Protein AF-A0A241ZGL8-F1 (afdb_monomer)

Radius of gyration: 17.24 Å; Cα contacts (8 Å, |Δi|>4): 144; chains: 1; bounding box: 34×26×62 Å

Foldseek 3Di:
DDDDPPPDPPPPVPPQKAFPDWDADPVGWIFTQIPVGTDTGRLLQWDWPPLVHQKIKIKGWDQDPVRDIDIDIGIYGCHPVCNVVVVVVRVVSVVSNVVVVVVVD

Secondary structure (DSSP, 8-state):
---------------PPPEEEEEE-TT--EEEEETTEEEEE-GGGEEEE-TTSSEEEEEEEEE-TTSPEEEEEEEEE-SHHHHHHHHHHHHHHHHHHHHHHHH--

Nearest PDB structures (foldseek):
  4dx9-assembly2_C  TM=3.910E-01  e=3.613E-01  Homo sapiens
  4dx9-assembly5_I  TM=4.025E-01  e=3.036E-01  Homo sapiens
  4dx9-assembly9_Q  TM=3.567E-01  e=8.143E-01  Homo sapiens
  4dx9-assembly28_5  TM=4.161E-01  e=2.920E+00  Homo sapiens
  5whm-assembly2_D  TM=4.261E-01  e=6.581E+00  Brucella abortus

Organism: Acinetobacter baumannii (NCBI:txid470)

pLDDT: mean 87.57, std 17.94, range [37.59, 98.19]

Solvent-accessible surface area (backbone atoms only — not comparable to full-atom values): 6292 Å² total; per-residue (Å²): 142,80,86,79,85,80,77,77,78,72,82,66,80,72,72,60,34,38,76,74,47,75,50,66,49,98,85,57,32,38,38,44,32,36,76,84,49,72,48,78,43,56,45,81,42,42,50,79,42,50,83,90,39,61,47,25,40,40,41,34,51,47,68,47,99,84,73,44,81,47,74,51,76,45,64,28,48,24,39,85,90,39,30,71,63,50,52,54,53,50,54,55,48,51,53,52,27,52,54,56,52,65,74,77,107

Structure (mmCIF, N/CA/C/O backbone):
data_AF-A0A241ZGL8-F1
#
_entry.id   AF-A0A241ZGL8-F1
#
loop_
_atom_site.group_PDB
_atom_site.id
_atom_site.type_symbol
_atom_site.label_atom_id
_atom_site.label_alt_id
_atom_site.label_comp_id
_atom_site.label_asym_id
_atom_site.label_entity_id
_atom_site.label_seq_id
_atom_site.pdbx_PDB_ins_code
_atom_site.Cartn_x
_atom_site.Cartn_y
_atom_site.Cartn_z
_atom_site.occupancy
_atom_site.B_iso_or_equiv
_atom_site.auth_seq_id
_atom_site.auth_comp_id
_atom_site.auth_asym_id
_atom_site.auth_atom_id
_atom_site.pdbx_PDB_model_num
ATOM 1 N N . MET A 1 1 ? 22.003 -5.046 44.473 1.00 37.59 1 MET A N 1
ATOM 2 C CA . MET A 1 1 ? 22.312 -4.286 43.241 1.00 37.59 1 MET A CA 1
ATOM 3 C C . MET A 1 1 ? 22.008 -5.155 42.029 1.00 37.59 1 MET A C 1
ATOM 5 O O . MET A 1 1 ? 22.723 -6.119 41.798 1.00 37.59 1 MET A O 1
ATOM 9 N N . LYS A 1 2 ? 20.943 -4.863 41.277 1.00 41.09 2 LYS A N 1
ATOM 10 C CA . LYS A 1 2 ? 20.756 -5.411 39.927 1.00 41.09 2 LYS A CA 1
ATOM 11 C C . LYS A 1 2 ? 20.610 -4.224 38.985 1.00 41.09 2 LYS A C 1
ATOM 13 O O . LYS A 1 2 ? 19.675 -3.442 39.107 1.00 41.09 2 LYS A O 1
ATOM 18 N N . LEU A 1 3 ? 21.634 -4.056 38.152 1.00 42.94 3 LEU A N 1
ATOM 19 C CA . LEU A 1 3 ? 21.777 -2.991 37.171 1.00 42.94 3 LEU A CA 1
ATOM 20 C C . LEU A 1 3 ? 20.600 -3.033 36.193 1.00 42.94 3 LEU A C 1
ATOM 22 O O . LEU A 1 3 ? 20.462 -3.971 35.407 1.00 42.94 3 LEU A O 1
ATOM 26 N N . PHE A 1 4 ? 19.792 -1.982 36.222 1.00 49.59 4 PHE A N 1
ATOM 27 C CA . PHE A 1 4 ? 18.874 -1.638 35.154 1.00 49.59 4 PHE A CA 1
ATOM 28 C C . PHE A 1 4 ? 19.683 -1.315 33.892 1.00 49.59 4 PHE A C 1
ATOM 30 O O . PHE A 1 4 ? 20.230 -0.225 33.753 1.00 49.59 4 PHE A O 1
ATOM 37 N N . LYS A 1 5 ? 19.763 -2.260 32.951 1.00 45.47 5 LYS A N 1
ATOM 38 C CA . LYS A 1 5 ? 20.196 -1.978 31.575 1.00 45.47 5 LYS A CA 1
ATOM 39 C C . LYS A 1 5 ? 19.039 -1.333 30.801 1.00 45.47 5 LYS A C 1
ATOM 41 O O . LYS A 1 5 ? 18.519 -1.911 29.858 1.00 45.47 5 LYS A O 1
ATOM 46 N N . PHE A 1 6 ? 18.638 -0.128 31.203 1.00 48.50 6 PHE A N 1
ATOM 47 C CA . PHE A 1 6 ? 17.896 0.793 30.339 1.00 48.50 6 PHE A CA 1
ATOM 48 C C . PHE A 1 6 ? 18.918 1.663 29.605 1.00 48.50 6 PHE A C 1
ATOM 50 O O . PHE A 1 6 ? 19.118 2.830 29.920 1.00 48.50 6 PHE A O 1
ATOM 57 N N . LEU A 1 7 ? 19.632 1.055 28.659 1.00 48.31 7 LEU A N 1
ATOM 58 C CA . LEU A 1 7 ? 20.508 1.786 27.753 1.00 48.31 7 LEU A CA 1
ATOM 59 C C . LEU A 1 7 ? 19.682 2.215 26.539 1.00 48.31 7 LEU A C 1
ATOM 61 O O . LEU A 1 7 ? 19.335 1.403 25.689 1.00 48.31 7 LEU A O 1
ATOM 65 N N . ASN A 1 8 ? 19.365 3.509 26.508 1.00 44.91 8 ASN A N 1
ATOM 66 C CA . ASN A 1 8 ? 19.116 4.303 25.308 1.00 44.91 8 ASN A CA 1
ATOM 67 C C . ASN A 1 8 ? 18.089 3.760 24.302 1.00 44.91 8 ASN A C 1
ATOM 69 O O . ASN A 1 8 ? 18.360 3.706 23.104 1.00 44.91 8 ASN A O 1
ATOM 73 N N . ARG A 1 9 ? 16.843 3.527 24.737 1.00 43.25 9 ARG A N 1
ATOM 74 C CA . ARG A 1 9 ? 15.733 3.886 23.844 1.00 43.25 9 ARG A CA 1
ATOM 75 C C . ARG A 1 9 ? 15.732 5.406 23.763 1.00 43.25 9 ARG A C 1
ATOM 77 O O . ARG A 1 9 ? 15.148 6.072 24.613 1.00 43.25 9 ARG A O 1
ATOM 84 N N . GLN A 1 10 ? 16.428 5.962 22.775 1.00 44.66 10 GLN A N 1
ATOM 85 C CA . GLN A 1 10 ? 16.037 7.269 22.272 1.00 44.66 10 GLN A CA 1
ATOM 86 C C . GLN A 1 10 ? 14.554 7.129 21.917 1.00 44.66 10 GLN A C 1
ATOM 88 O O . GLN A 1 10 ? 14.204 6.440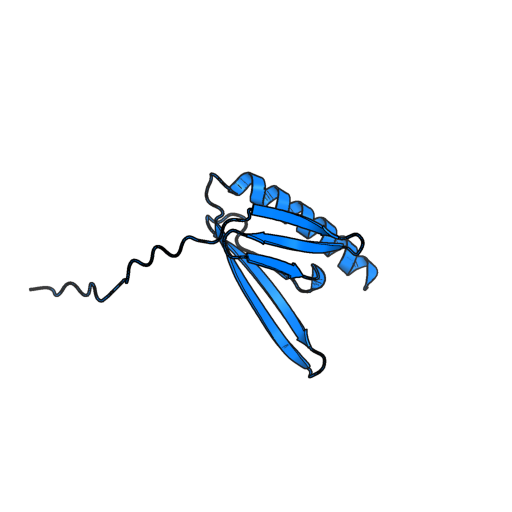 20.962 1.00 44.66 10 GLN A O 1
ATOM 93 N N . ASN A 1 11 ? 13.685 7.694 22.756 1.00 40.47 11 ASN A N 1
ATOM 94 C CA . ASN A 1 11 ? 12.277 7.928 22.462 1.00 40.47 11 ASN A CA 1
ATOM 95 C C . ASN A 1 11 ? 12.210 8.961 21.332 1.00 40.47 11 ASN A C 1
ATOM 97 O O . ASN A 1 11 ? 11.770 10.090 21.520 1.00 40.47 11 ASN A O 1
ATOM 101 N N . ILE A 1 12 ? 12.680 8.592 20.146 1.00 40.34 12 ILE A N 1
ATOM 102 C CA . ILE A 1 12 ? 12.091 9.131 18.939 1.00 40.34 12 ILE A CA 1
ATOM 103 C C . ILE A 1 12 ? 10.788 8.352 18.872 1.00 40.34 12 ILE A C 1
ATOM 105 O O . ILE A 1 12 ? 10.796 7.152 18.602 1.00 40.34 12 ILE A O 1
ATOM 109 N N . ALA A 1 13 ? 9.677 8.989 19.231 1.00 47.50 13 ALA A N 1
ATOM 110 C CA . ALA A 1 13 ? 8.378 8.497 18.815 1.00 47.50 13 ALA A CA 1
ATOM 111 C C . ALA A 1 13 ? 8.414 8.518 17.282 1.00 47.50 13 ALA A C 1
ATOM 113 O O . ALA A 1 13 ? 8.122 9.541 16.666 1.00 47.50 13 ALA A O 1
ATOM 114 N N . ILE A 1 14 ? 8.906 7.435 16.671 1.00 53.31 14 ILE A N 1
ATOM 115 C CA . ILE A 1 14 ? 8.822 7.233 15.234 1.00 53.31 14 ILE A CA 1
ATOM 116 C C . ILE A 1 14 ? 7.331 7.059 15.016 1.00 53.31 14 ILE A C 1
ATOM 118 O O . ILE A 1 14 ? 6.768 6.002 15.295 1.00 53.31 14 ILE A O 1
ATOM 122 N N . THR A 1 15 ? 6.672 8.154 14.657 1.00 72.12 15 THR A N 1
ATOM 123 C CA . THR A 1 15 ? 5.278 8.134 14.255 1.00 72.12 15 THR A CA 1
ATOM 124 C C . THR A 1 15 ? 5.201 7.162 13.092 1.00 72.12 15 THR A C 1
ATOM 126 O O . THR A 1 15 ? 5.815 7.386 12.049 1.00 72.12 15 THR A O 1
ATOM 129 N N . VAL A 1 16 ? 4.539 6.023 13.313 1.00 89.25 16 VAL A N 1
ATOM 130 C CA . VAL A 1 16 ? 4.351 5.031 12.258 1.00 89.25 16 VAL A CA 1
ATOM 131 C C . VAL A 1 16 ? 3.590 5.740 11.134 1.00 89.25 16 VAL A C 1
ATOM 133 O O . VAL A 1 16 ? 2.557 6.359 11.409 1.00 89.25 16 VAL A O 1
ATOM 136 N N . PRO A 1 17 ? 4.121 5.746 9.902 1.00 94.81 17 PRO A N 1
ATOM 137 C CA . PRO A 1 17 ? 3.491 6.426 8.784 1.00 94.81 17 PRO A CA 1
ATOM 138 C C . PRO A 1 17 ? 2.013 6.055 8.631 1.00 94.81 17 PRO A C 1
ATOM 140 O O . PRO A 1 17 ? 1.648 4.887 8.686 1.00 94.81 17 PRO A O 1
ATOM 143 N N . VAL A 1 18 ? 1.153 7.047 8.418 1.00 96.25 18 VAL A N 1
ATOM 144 C CA . VAL A 1 18 ? -0.288 6.833 8.214 1.00 96.25 18 VAL A CA 1
ATOM 145 C C . VAL A 1 18 ? -0.599 6.955 6.730 1.00 96.25 18 VAL A C 1
ATOM 147 O O . VAL A 1 18 ? -0.083 7.862 6.071 1.00 96.25 18 VAL A O 1
ATOM 150 N N . ILE A 1 19 ? -1.460 6.084 6.196 1.00 97.06 19 ILE A N 1
ATOM 151 C CA . ILE A 1 19 ? -1.966 6.234 4.828 1.00 97.06 19 ILE A CA 1
ATOM 152 C C . ILE A 1 19 ? -2.957 7.401 4.792 1.00 97.06 19 ILE A C 1
ATOM 154 O O . ILE A 1 19 ? -4.057 7.335 5.350 1.00 97.06 19 ILE A O 1
ATOM 158 N N . ASN A 1 20 ? -2.596 8.471 4.089 1.00 97.00 20 ASN A N 1
ATOM 159 C CA . ASN A 1 20 ? -3.478 9.609 3.848 1.00 97.00 20 ASN A CA 1
ATOM 160 C C . ASN A 1 20 ? -4.486 9.277 2.747 1.00 97.00 20 ASN A C 1
ATOM 162 O O . ASN A 1 20 ? -5.684 9.500 2.924 1.00 97.00 20 ASN A O 1
ATOM 166 N N . SER A 1 21 ? -4.030 8.674 1.651 1.00 96.50 21 SER A N 1
ATOM 167 C CA . SER A 1 21 ? -4.882 8.205 0.557 1.00 96.50 21 SER A CA 1
ATOM 168 C C . SER A 1 21 ? -4.163 7.172 -0.310 1.00 96.50 21 SER A C 1
ATOM 170 O O . SER A 1 21 ? -2.934 7.108 -0.344 1.00 96.50 21 SER A O 1
ATOM 172 N N . ALA A 1 22 ? -4.948 6.374 -1.030 1.00 97.50 22 ALA A N 1
ATOM 173 C CA . ALA A 1 22 ? -4.471 5.506 -2.094 1.00 97.50 22 ALA A CA 1
ATOM 174 C C . ALA A 1 22 ? -5.398 5.664 -3.302 1.00 97.50 22 ALA A C 1
ATOM 176 O O . ALA A 1 22 ? -6.615 5.498 -3.189 1.00 97.50 22 ALA A O 1
ATOM 177 N N . CYS A 1 23 ? -4.835 6.007 -4.454 1.00 97.25 23 CYS A N 1
ATOM 178 C CA . CYS A 1 23 ? -5.568 6.079 -5.712 1.00 97.25 23 CYS A CA 1
ATOM 179 C C . CYS A 1 23 ? -4.759 5.441 -6.841 1.00 97.25 23 CYS A C 1
ATOM 181 O O . CYS A 1 23 ? -3.606 5.057 -6.652 1.00 97.25 23 CYS A O 1
ATOM 183 N N . TYR A 1 24 ? -5.392 5.284 -8.000 1.00 97.31 24 TYR A N 1
ATOM 184 C CA . TYR A 1 24 ? -4.794 4.614 -9.148 1.00 97.31 24 TYR A CA 1
ATOM 185 C C . TYR A 1 24 ? -4.834 5.528 -10.364 1.00 97.31 24 TYR A C 1
ATOM 187 O O . TYR A 1 24 ? -5.816 6.246 -10.568 1.00 97.31 24 TYR A O 1
ATOM 195 N N . THR A 1 25 ? -3.761 5.509 -11.151 1.00 96.19 25 THR A N 1
ATOM 196 C CA . THR A 1 25 ? -3.736 6.162 -12.463 1.00 96.19 25 THR A CA 1
ATOM 197 C C . THR A 1 25 ? -4.602 5.395 -13.464 1.00 96.19 25 THR A C 1
ATOM 199 O O . THR A 1 25 ? -5.048 4.281 -13.195 1.00 96.19 25 THR A O 1
ATOM 202 N N . THR A 1 26 ? -4.802 5.971 -14.650 1.00 92.75 26 THR A N 1
ATOM 203 C CA . THR A 1 26 ? -5.453 5.291 -15.784 1.00 92.75 26 THR A CA 1
ATOM 204 C C . THR A 1 26 ? -4.735 4.009 -16.208 1.00 92.75 26 THR A C 1
ATOM 206 O O . THR A 1 26 ? -5.385 3.083 -16.674 1.00 92.75 26 THR A O 1
ATOM 209 N N . ASP A 1 27 ? -3.418 3.942 -15.995 1.00 92.69 27 ASP A N 1
ATOM 210 C CA . ASP A 1 27 ? -2.567 2.782 -16.301 1.00 92.69 27 ASP A CA 1
ATOM 211 C C . ASP A 1 27 ? -2.380 1.842 -15.090 1.00 92.69 27 ASP A C 1
ATOM 213 O O . ASP A 1 27 ? -1.466 1.007 -15.041 1.00 92.69 27 ASP A O 1
ATOM 217 N N . ASP A 1 28 ? -3.232 1.990 -14.073 1.00 94.88 28 ASP A N 1
ATOM 218 C CA . ASP A 1 28 ? -3.227 1.210 -12.838 1.00 94.88 28 ASP A CA 1
ATOM 219 C C . ASP A 1 28 ? -1.907 1.265 -12.053 1.00 94.88 28 ASP A C 1
ATOM 221 O O . ASP A 1 28 ? -1.482 0.267 -11.464 1.00 94.88 28 ASP A O 1
ATOM 225 N N . PHE A 1 29 ? -1.214 2.402 -12.050 1.00 96.88 29 PHE A N 1
ATOM 226 C CA . PHE A 1 29 ? -0.156 2.638 -11.066 1.00 96.88 29 PHE A CA 1
ATOM 227 C C . PHE A 1 29 ? -0.786 3.079 -9.750 1.00 96.88 29 PHE A C 1
ATOM 229 O O . PHE A 1 29 ? -1.657 3.948 -9.742 1.00 96.88 29 PHE A O 1
ATOM 236 N N . LEU A 1 30 ? -0.334 2.496 -8.641 1.00 97.94 30 LEU A N 1
ATOM 237 C CA . LEU A 1 30 ? -0.731 2.902 -7.300 1.00 97.94 30 LEU A CA 1
ATOM 238 C C . LEU A 1 30 ? -0.022 4.209 -6.945 1.00 97.94 30 LEU A C 1
ATOM 240 O O . LEU A 1 30 ? 1.204 4.237 -6.869 1.00 97.94 30 LEU A O 1
ATOM 244 N N . ILE A 1 31 ? -0.790 5.255 -6.656 1.00 98.19 31 ILE A N 1
ATOM 245 C CA . ILE A 1 31 ? -0.315 6.450 -5.959 1.00 98.19 31 ILE A CA 1
ATOM 246 C C . ILE A 1 31 ? -0.657 6.275 -4.479 1.00 98.19 31 ILE A C 1
ATOM 248 O O . ILE A 1 31 ? -1.825 6.345 -4.088 1.00 98.19 31 ILE A O 1
ATOM 252 N N . LEU A 1 32 ? 0.366 6.045 -3.656 1.00 97.94 32 LEU A N 1
ATOM 253 C CA . LEU A 1 32 ? 0.245 5.883 -2.209 1.00 97.94 32 LEU A CA 1
ATOM 254 C C . LEU A 1 32 ? 0.716 7.164 -1.515 1.00 97.94 32 LEU A C 1
ATOM 256 O O . LEU A 1 32 ? 1.910 7.467 -1.503 1.00 97.94 32 LEU A O 1
ATOM 260 N N . SER A 1 33 ? -0.220 7.920 -0.941 1.00 97.88 33 SER A N 1
ATOM 261 C CA . SER A 1 33 ? 0.074 9.117 -0.152 1.00 97.88 33 SER A CA 1
ATOM 262 C C . SER A 1 33 ? 0.063 8.786 1.334 1.00 97.88 33 SER A C 1
ATOM 264 O O . SER A 1 33 ? -0.900 8.221 1.858 1.00 97.88 33 SER A O 1
ATOM 266 N N . THR A 1 34 ? 1.129 9.161 2.029 1.00 97.00 34 THR A N 1
ATOM 267 C CA . THR A 1 34 ? 1.346 8.884 3.451 1.00 97.00 34 THR A CA 1
ATOM 268 C C . THR A 1 34 ? 1.778 10.142 4.191 1.00 97.00 34 THR A C 1
ATOM 270 O O . THR A 1 34 ? 2.135 11.150 3.579 1.00 97.00 34 THR A O 1
ATOM 273 N N . SER A 1 35 ? 1.797 10.088 5.521 1.00 95.75 35 SER A N 1
ATOM 274 C CA . SER A 1 35 ? 2.319 11.178 6.352 1.00 95.75 35 SER A CA 1
ATOM 275 C C . SER A 1 35 ? 3.813 11.471 6.147 1.00 95.75 35 SER A C 1
ATOM 277 O O . SER A 1 35 ? 4.271 12.527 6.571 1.00 95.75 35 SER A O 1
ATOM 279 N N . VAL A 1 36 ? 4.571 10.573 5.504 1.00 94.50 36 VAL A N 1
ATOM 280 C CA . VAL A 1 36 ? 6.013 10.748 5.240 1.00 94.50 36 VAL A CA 1
ATOM 281 C C . VAL A 1 36 ? 6.341 11.038 3.777 1.00 94.50 36 VAL A C 1
ATOM 283 O O . VAL A 1 36 ? 7.501 11.263 3.442 1.00 94.50 36 VAL A O 1
ATOM 286 N N . GLY A 1 37 ? 5.343 11.039 2.895 1.00 95.12 37 GLY A N 1
ATOM 287 C CA . GLY A 1 37 ? 5.549 11.296 1.476 1.00 95.12 37 GLY A CA 1
ATOM 288 C C . GLY A 1 37 ? 4.519 10.624 0.583 1.00 95.12 37 GLY A C 1
ATOM 289 O O . GLY A 1 37 ? 3.653 9.875 1.042 1.00 95.12 37 GLY A O 1
ATOM 290 N N . GLN A 1 38 ? 4.641 10.892 -0.713 1.00 97.31 38 GLN A N 1
ATOM 291 C CA . GLN A 1 38 ? 3.835 10.277 -1.757 1.00 97.31 38 GLN A CA 1
ATOM 292 C C . GLN A 1 38 ? 4.730 9.459 -2.680 1.00 97.31 38 GLN A C 1
ATOM 294 O O . GLN A 1 38 ? 5.774 9.933 -3.125 1.00 97.31 38 GLN A O 1
ATOM 299 N N . PHE A 1 39 ? 4.283 8.250 -2.997 1.00 96.31 39 PHE A N 1
ATOM 300 C CA . PHE A 1 39 ? 5.013 7.307 -3.829 1.00 96.31 39 PHE A CA 1
ATOM 301 C C . PHE A 1 39 ? 4.120 6.801 -4.957 1.00 96.31 39 PHE A C 1
ATOM 303 O O . PHE A 1 39 ? 2.898 6.761 -4.819 1.00 96.31 39 PHE A O 1
ATOM 310 N N . THR A 1 40 ? 4.723 6.436 -6.086 1.00 97.19 40 THR A N 1
ATOM 311 C CA . THR A 1 40 ? 4.012 5.840 -7.224 1.00 97.19 40 THR A CA 1
ATOM 312 C C . THR A 1 40 ? 4.674 4.522 -7.586 1.00 97.19 40 THR A C 1
ATOM 314 O O . THR A 1 40 ? 5.875 4.498 -7.851 1.00 97.19 40 THR A O 1
ATOM 317 N N . PHE A 1 41 ? 3.902 3.438 -7.593 1.00 96.81 41 PHE A N 1
ATOM 318 C CA . PHE A 1 41 ? 4.407 2.087 -7.828 1.00 96.81 41 PHE A CA 1
ATOM 3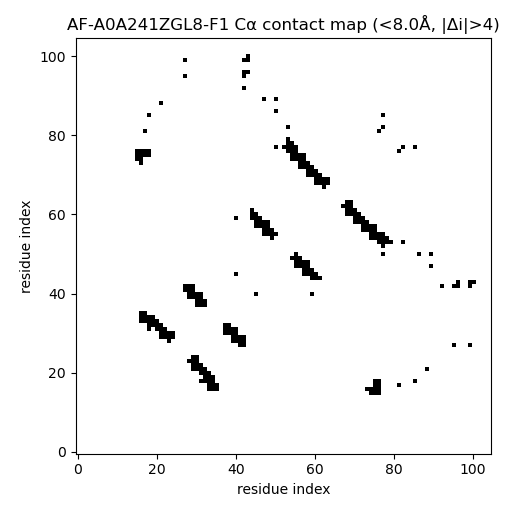19 C C . PHE A 1 41 ? 3.529 1.316 -8.816 1.00 96.81 41 PHE A C 1
ATOM 321 O O . PHE A 1 41 ? 2.324 1.556 -8.901 1.00 96.81 41 PHE A O 1
ATOM 328 N N . ASP A 1 42 ? 4.120 0.372 -9.552 1.00 96.44 42 ASP A N 1
ATOM 329 C CA . ASP A 1 42 ? 3.339 -0.642 -10.266 1.00 96.44 42 ASP A CA 1
ATOM 330 C C . ASP A 1 42 ? 2.893 -1.707 -9.245 1.00 96.44 42 ASP A C 1
ATOM 332 O O . ASP A 1 42 ? 3.758 -2.317 -8.613 1.00 96.44 42 ASP A O 1
ATOM 336 N N . PRO A 1 43 ? 1.581 -1.967 -9.062 1.00 96.81 43 PRO A N 1
ATOM 337 C CA . PRO A 1 43 ? 1.094 -2.963 -8.108 1.00 96.81 43 PRO A CA 1
ATOM 338 C C . PRO A 1 43 ? 1.688 -4.365 -8.277 1.00 96.81 43 PRO A C 1
ATOM 340 O O . PRO A 1 43 ? 1.699 -5.131 -7.317 1.00 96.81 43 PRO A O 1
ATOM 343 N N . VAL A 1 44 ? 2.179 -4.724 -9.471 1.00 95.81 44 VAL A N 1
ATOM 344 C CA . VAL A 1 44 ? 2.804 -6.040 -9.690 1.00 95.81 44 VAL A CA 1
ATOM 345 C C . VAL A 1 44 ? 4.117 -6.220 -8.922 1.00 95.81 44 VAL A C 1
ATOM 347 O O . VAL A 1 44 ? 4.456 -7.350 -8.581 1.00 95.81 44 VAL A O 1
ATOM 350 N N . ASP A 1 45 ? 4.805 -5.120 -8.609 1.00 96.44 45 ASP A N 1
ATOM 351 C CA . ASP A 1 45 ? 6.093 -5.094 -7.908 1.00 96.44 45 ASP A CA 1
ATOM 352 C C . ASP A 1 45 ? 5.921 -4.844 -6.396 1.00 96.44 45 ASP A C 1
ATOM 354 O O . ASP A 1 45 ? 6.903 -4.646 -5.676 1.00 96.44 45 ASP A O 1
ATOM 358 N N . CYS A 1 46 ? 4.675 -4.801 -5.909 1.00 97.25 46 CYS A N 1
ATOM 359 C CA . CYS A 1 46 ? 4.338 -4.440 -4.534 1.00 97.25 46 CYS A CA 1
ATOM 360 C C . CYS A 1 46 ? 3.580 -5.540 -3.801 1.00 97.25 46 CYS A C 1
ATOM 362 O O . CYS A 1 46 ? 2.888 -6.327 -4.434 1.00 97.25 46 CYS A O 1
ATOM 364 N N . ASP A 1 47 ? 3.612 -5.527 -2.470 1.00 97.50 47 ASP A N 1
ATOM 365 C CA . ASP A 1 47 ? 2.773 -6.370 -1.615 1.00 97.50 47 ASP A CA 1
ATOM 366 C C . ASP A 1 47 ? 2.417 -5.680 -0.293 1.00 97.50 47 ASP A C 1
ATOM 368 O O . ASP A 1 47 ? 3.125 -4.786 0.171 1.00 97.50 47 ASP A O 1
ATOM 372 N N . PHE A 1 48 ? 1.321 -6.127 0.322 1.00 96.25 48 PHE A N 1
ATOM 373 C CA . PHE A 1 48 ? 0.951 -5.786 1.695 1.00 96.25 48 PHE A CA 1
ATOM 374 C C . PHE A 1 48 ? 0.988 -7.048 2.564 1.00 96.25 48 PHE A C 1
ATOM 376 O O . PHE A 1 48 ? 0.466 -8.090 2.170 1.00 96.25 48 PHE A O 1
ATOM 383 N N . ALA A 1 49 ? 1.579 -6.947 3.752 1.00 94.75 49 ALA A N 1
ATOM 384 C CA . ALA A 1 49 ? 1.623 -8.007 4.757 1.00 94.75 49 ALA A CA 1
ATOM 385 C C . ALA A 1 49 ? 1.169 -7.480 6.129 1.00 94.75 49 ALA A C 1
ATOM 387 O O . ALA A 1 49 ? 1.221 -6.275 6.373 1.00 94.75 49 ALA A O 1
ATOM 388 N N . GLY A 1 50 ? 0.735 -8.378 7.021 1.00 92.25 50 GLY A N 1
ATOM 389 C CA . GLY A 1 50 ? 0.302 -8.006 8.378 1.00 92.25 50 GLY A CA 1
ATOM 390 C C . GLY A 1 50 ? -1.008 -7.209 8.416 1.00 92.25 50 GLY A C 1
ATOM 391 O O . GLY A 1 50 ? -1.165 -6.315 9.236 1.00 92.25 50 GLY A O 1
ATOM 392 N N . VAL A 1 51 ? -1.949 -7.489 7.505 1.00 89.69 51 VAL A N 1
ATOM 393 C CA . VAL A 1 51 ? -3.232 -6.755 7.390 1.00 89.69 51 VAL A CA 1
ATOM 394 C C . VAL A 1 51 ? -4.095 -6.878 8.651 1.00 89.69 51 VAL A C 1
ATOM 396 O O . VAL A 1 51 ? -4.850 -5.962 8.975 1.00 89.69 51 VAL A O 1
ATOM 399 N N . ASP A 1 52 ? -3.937 -7.971 9.396 1.00 88.88 52 ASP A N 1
ATOM 400 C CA . ASP A 1 52 ? -4.655 -8.208 10.649 1.00 88.88 52 ASP A CA 1
ATOM 401 C C . ASP A 1 52 ? -3.981 -7.572 11.878 1.00 88.88 52 ASP A C 1
ATOM 403 O O . ASP A 1 52 ? -4.641 -7.416 12.912 1.00 88.88 52 ASP A O 1
ATOM 407 N N . ASP A 1 53 ? -2.713 -7.163 11.757 1.00 91.94 53 ASP A N 1
ATOM 408 C CA . ASP A 1 53 ? -1.884 -6.619 12.837 1.00 91.94 53 ASP A CA 1
ATOM 409 C C . ASP A 1 53 ? -2.101 -5.108 13.027 1.00 91.94 53 ASP A C 1
ATOM 411 O O . ASP A 1 53 ? -2.651 -4.431 12.163 1.00 91.94 53 ASP A O 1
ATOM 415 N N . ASP A 1 54 ? -1.607 -4.535 14.129 1.00 91.12 54 ASP A N 1
ATOM 416 C CA . ASP A 1 54 ? -1.651 -3.078 14.369 1.00 91.12 54 ASP A CA 1
ATOM 417 C C . ASP A 1 54 ? -0.716 -2.276 13.438 1.00 91.12 54 ASP A C 1
ATOM 419 O O . ASP A 1 54 ? -0.759 -1.042 13.406 1.00 91.12 54 ASP A O 1
ATOM 423 N N . VAL A 1 55 ? 0.138 -2.962 12.671 1.00 93.50 55 VAL A N 1
ATOM 424 C CA . VAL A 1 55 ? 1.047 -2.376 11.681 1.00 93.50 55 VAL A CA 1
ATOM 425 C C . VAL A 1 55 ? 1.017 -3.214 10.411 1.00 93.50 55 VAL A C 1
ATOM 427 O O . VAL A 1 55 ? 1.323 -4.401 10.440 1.00 93.50 55 VAL A O 1
ATOM 430 N N . ILE A 1 56 ? 0.739 -2.564 9.284 1.00 95.50 56 ILE A N 1
ATOM 431 C CA . ILE A 1 56 ? 0.842 -3.164 7.954 1.00 95.50 56 ILE A CA 1
ATOM 432 C C . ILE A 1 56 ? 2.237 -2.906 7.389 1.00 95.50 56 ILE A C 1
ATOM 434 O O . ILE A 1 56 ? 2.747 -1.789 7.459 1.00 95.50 56 ILE A O 1
ATOM 438 N N . LEU A 1 57 ? 2.842 -3.911 6.763 1.00 96.62 57 LEU A N 1
ATOM 439 C CA . LEU A 1 57 ? 4.078 -3.753 6.001 1.00 96.62 57 LEU A CA 1
ATOM 440 C C . LEU A 1 57 ? 3.754 -3.636 4.509 1.00 96.62 57 LEU A C 1
ATOM 442 O O . LEU A 1 57 ? 3.288 -4.595 3.896 1.00 96.62 57 LEU A O 1
ATOM 446 N N . PHE A 1 58 ? 4.030 -2.471 3.924 1.00 97.38 58 PHE A N 1
ATOM 447 C CA . PHE A 1 58 ? 4.052 -2.278 2.478 1.00 97.38 58 PHE A CA 1
ATOM 448 C C . PHE A 1 58 ? 5.445 -2.592 1.934 1.00 97.38 58 PHE A C 1
ATOM 450 O O . PHE A 1 58 ? 6.448 -2.057 2.413 1.00 97.38 58 PHE A O 1
ATOM 457 N N . LEU A 1 59 ? 5.494 -3.452 0.925 1.00 97.62 59 LEU A N 1
ATOM 458 C CA . LEU A 1 59 ? 6.702 -3.939 0.276 1.00 97.62 59 LEU A CA 1
ATOM 459 C C . LEU A 1 59 ? 6.698 -3.495 -1.182 1.00 97.62 59 LEU A C 1
ATOM 461 O O . LEU A 1 59 ? 5.687 -3.618 -1.866 1.00 97.62 59 LEU A O 1
ATOM 465 N N . PHE A 1 60 ? 7.843 -3.043 -1.672 1.00 97.50 60 PHE A N 1
ATOM 466 C CA . PHE A 1 60 ? 8.131 -2.856 -3.087 1.00 97.50 60 PHE A CA 1
ATOM 467 C C . PHE A 1 60 ? 9.478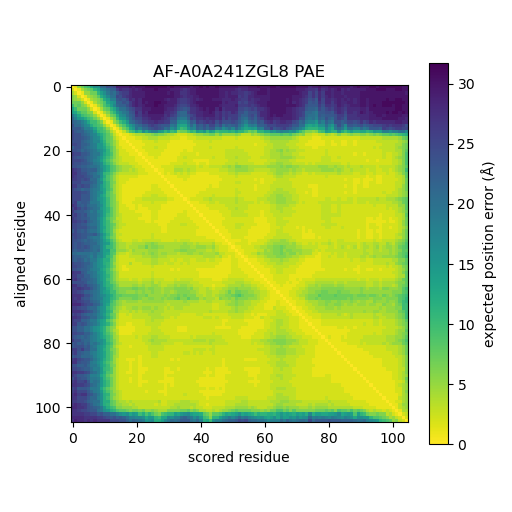 -3.497 -3.400 1.00 97.50 60 PHE A C 1
ATOM 469 O O . PHE A 1 60 ? 10.465 -3.250 -2.700 1.00 97.50 60 PHE A O 1
ATOM 476 N N . ALA A 1 61 ? 9.534 -4.293 -4.464 1.00 96.50 61 ALA A N 1
ATOM 477 C CA . ALA A 1 61 ? 10.777 -4.842 -4.975 1.00 96.50 61 ALA A CA 1
ATOM 478 C C . ALA A 1 61 ? 10.696 -5.095 -6.482 1.00 96.50 61 ALA A C 1
ATOM 480 O O . ALA A 1 61 ? 9.792 -5.773 -6.961 1.00 96.50 61 ALA A O 1
ATOM 481 N N . ARG A 1 62 ? 11.699 -4.627 -7.227 1.00 95.44 62 ARG A N 1
ATOM 482 C CA . ARG A 1 62 ? 11.856 -4.931 -8.656 1.00 95.44 62 ARG A CA 1
ATOM 483 C C . ARG A 1 62 ? 13.322 -5.047 -9.046 1.00 95.44 62 ARG A C 1
ATOM 485 O O . ARG A 1 62 ? 14.212 -4.591 -8.329 1.00 95.44 62 ARG A O 1
ATOM 492 N N . LYS A 1 63 ? 13.585 -5.602 -10.227 1.00 95.25 63 LYS A N 1
ATOM 493 C CA . LYS A 1 63 ? 14.901 -5.511 -10.871 1.00 95.25 63 LYS A CA 1
ATOM 494 C C . LYS A 1 63 ? 14.924 -4.332 -11.834 1.00 95.25 63 LYS A C 1
ATOM 496 O O . LYS A 1 63 ? 14.019 -4.189 -12.649 1.00 95.25 63 LYS A O 1
ATOM 501 N N . ASN A 1 64 ? 15.961 -3.509 -11.762 1.00 92.56 64 ASN A N 1
ATOM 502 C CA . ASN A 1 64 ? 16.164 -2.434 -12.728 1.00 92.56 64 ASN A CA 1
ATOM 503 C C . ASN A 1 64 ? 16.878 -2.921 -13.997 1.00 92.56 64 ASN A C 1
ATOM 505 O O . ASN A 1 64 ? 17.243 -4.09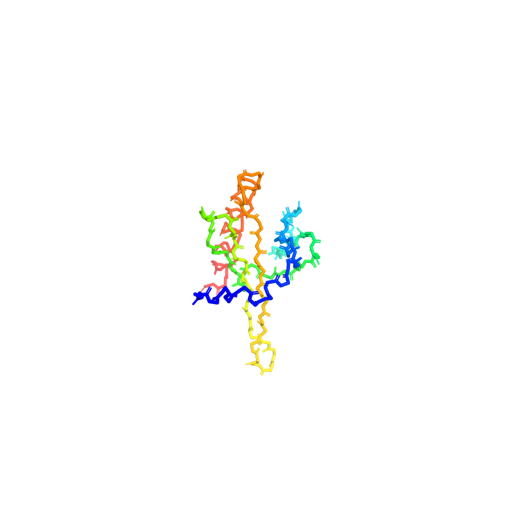2 -14.116 1.00 92.56 64 ASN A O 1
ATOM 509 N N . ALA A 1 65 ? 17.114 -2.004 -14.940 1.00 94.19 65 ALA A N 1
ATOM 510 C CA . ALA A 1 65 ? 17.760 -2.300 -16.222 1.00 94.19 65 ALA A CA 1
ATOM 511 C C . ALA A 1 65 ? 19.154 -2.947 -16.086 1.00 94.19 65 ALA A C 1
ATOM 513 O O . ALA A 1 65 ? 19.586 -3.673 -16.973 1.00 94.19 65 ALA A O 1
ATOM 514 N N . ASN A 1 66 ? 19.833 -2.739 -14.953 1.00 96.19 66 ASN A N 1
ATOM 515 C CA . ASN A 1 66 ? 21.143 -3.322 -14.660 1.00 96.19 66 ASN A CA 1
ATOM 516 C C . ASN A 1 66 ? 21.046 -4.641 -13.872 1.00 96.19 66 ASN A C 1
ATOM 518 O O . ASN A 1 66 ? 22.032 -5.068 -13.271 1.00 96.19 66 ASN A O 1
ATOM 522 N N . ASN A 1 67 ? 19.860 -5.263 -13.816 1.00 93.62 67 ASN A N 1
ATOM 523 C CA . ASN A 1 67 ? 19.567 -6.479 -13.048 1.00 93.62 67 ASN A CA 1
ATOM 524 C C . ASN A 1 67 ? 19.848 -6.330 -11.534 1.00 93.62 67 ASN A C 1
ATOM 526 O O . ASN A 1 67 ? 19.994 -7.327 -10.824 1.00 93.62 67 ASN A O 1
ATOM 530 N N . ARG A 1 68 ? 19.921 -5.089 -11.027 1.00 95.94 68 ARG A N 1
ATOM 531 C CA . ARG A 1 68 ? 20.047 -4.799 -9.593 1.00 95.94 68 ARG A CA 1
ATOM 532 C C . ARG A 1 68 ? 18.664 -4.715 -8.970 1.00 95.94 68 ARG A C 1
ATOM 534 O O . ARG A 1 68 ? 17.733 -4.207 -9.592 1.00 95.94 68 ARG A O 1
ATOM 541 N N . VAL A 1 69 ? 18.550 -5.203 -7.741 1.00 94.62 69 VAL A N 1
ATOM 542 C CA . VAL A 1 69 ? 17.310 -5.113 -6.972 1.00 94.62 69 VAL A CA 1
ATOM 543 C C . VAL A 1 69 ? 17.157 -3.693 -6.437 1.00 94.62 69 VAL A C 1
ATOM 545 O O . VAL A 1 69 ? 18.041 -3.185 -5.750 1.00 94.62 69 VAL A O 1
ATOM 548 N N . GLU A 1 70 ? 16.028 -3.078 -6.755 1.00 94.56 70 GLU A N 1
ATOM 549 C CA . GLU A 1 70 ? 15.514 -1.872 -6.116 1.00 94.56 70 GLU A CA 1
ATOM 550 C C . GLU A 1 70 ? 14.405 -2.307 -5.167 1.00 94.56 70 GLU A C 1
ATOM 552 O O . GLU A 1 70 ? 13.504 -3.038 -5.579 1.00 94.56 70 GLU A O 1
ATOM 557 N N . ASN A 1 71 ? 14.477 -1.892 -3.904 1.00 94.94 71 ASN A N 1
ATOM 558 C CA . ASN A 1 71 ? 13.451 -2.200 -2.922 1.00 94.94 71 ASN A CA 1
ATOM 559 C C . ASN A 1 71 ? 13.114 -0.987 -2.055 1.00 94.94 71 ASN A C 1
ATOM 561 O O . ASN A 1 71 ? 13.895 -0.044 -1.927 1.00 94.94 71 ASN A O 1
ATOM 565 N N . PHE A 1 72 ? 11.911 -1.016 -1.500 1.00 93.88 72 PHE A N 1
ATOM 566 C CA . PHE A 1 72 ? 11.404 -0.015 -0.580 1.00 93.88 72 PHE A CA 1
ATOM 567 C C . PHE A 1 72 ? 10.372 -0.673 0.327 1.00 93.88 72 PHE A C 1
ATOM 569 O O . PHE A 1 72 ? 9.447 -1.320 -0.155 1.00 93.88 72 PHE A O 1
ATOM 576 N N . ASN A 1 73 ? 10.523 -0.483 1.634 1.00 94.75 73 ASN A N 1
ATOM 577 C CA . ASN A 1 73 ? 9.615 -1.030 2.632 1.00 94.75 73 ASN A CA 1
ATOM 578 C C . ASN A 1 73 ? 9.078 0.106 3.495 1.00 94.75 73 ASN A C 1
ATOM 580 O O . ASN A 1 73 ? 9.835 0.997 3.889 1.00 94.75 73 ASN A O 1
ATOM 584 N N . LEU A 1 74 ? 7.791 0.046 3.826 1.00 95.00 74 LEU A N 1
ATOM 585 C CA . LEU A 1 74 ? 7.136 1.043 4.658 1.00 95.00 74 LEU A CA 1
ATOM 586 C C . LEU A 1 74 ? 6.212 0.368 5.672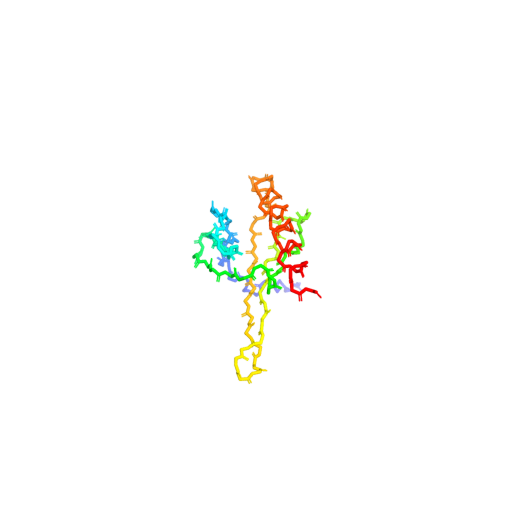 1.00 95.00 74 LEU A C 1
ATOM 588 O O . LEU A 1 74 ? 5.255 -0.301 5.296 1.00 95.00 74 LEU A O 1
ATOM 592 N N . ASN A 1 75 ? 6.496 0.572 6.957 1.00 95.69 75 ASN A N 1
ATOM 593 C CA . ASN A 1 75 ? 5.574 0.210 8.031 1.00 95.69 75 ASN A CA 1
ATOM 594 C C . ASN A 1 75 ? 4.480 1.275 8.112 1.00 95.69 75 ASN A C 1
ATOM 596 O O . ASN A 1 75 ? 4.787 2.464 8.172 1.00 95.69 75 ASN A O 1
ATOM 600 N N . LEU A 1 76 ? 3.225 0.848 8.107 1.00 96.06 76 LEU A N 1
ATOM 601 C CA . LEU A 1 76 ? 2.043 1.695 8.060 1.00 96.06 76 LEU A CA 1
ATOM 602 C C 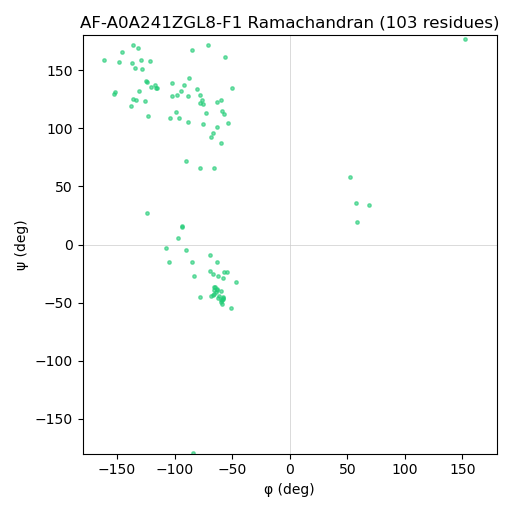. LEU A 1 76 ? 1.187 1.450 9.298 1.00 96.06 76 LEU A C 1
ATOM 604 O O . LEU A 1 76 ? 0.969 0.304 9.686 1.00 96.06 76 LEU A O 1
ATOM 608 N N . ASP A 1 77 ? 0.695 2.522 9.913 1.00 96.12 77 ASP A N 1
ATOM 609 C CA . ASP A 1 77 ? -0.193 2.425 11.066 1.00 96.12 77 ASP A CA 1
ATOM 610 C C . ASP A 1 77 ? -1.490 1.728 10.657 1.00 96.12 77 ASP A C 1
ATOM 612 O O . ASP A 1 77 ? -2.193 2.195 9.756 1.00 96.12 77 ASP A O 1
ATOM 616 N N . ASN A 1 78 ? -1.803 0.633 11.341 1.00 96.50 78 ASN A N 1
ATOM 617 C CA . ASN A 1 78 ? -3.030 -0.134 11.176 1.00 96.50 78 ASN A CA 1
ATOM 618 C C . ASN A 1 78 ? -3.784 -0.278 12.503 1.00 96.50 78 ASN A C 1
ATOM 62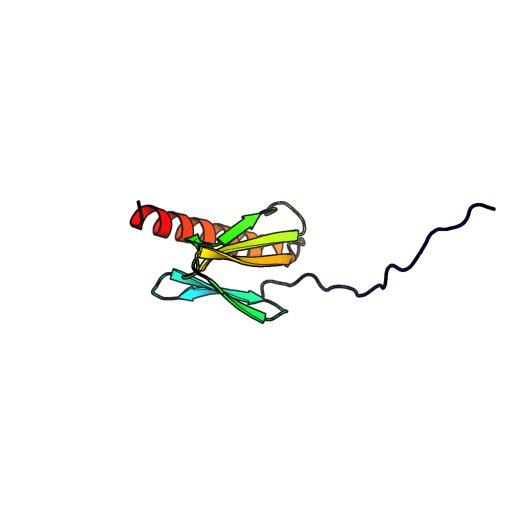0 O O . ASN A 1 78 ? -4.539 -1.224 12.715 1.00 96.50 78 ASN A O 1
ATOM 624 N N . SER A 1 79 ? -3.593 0.697 13.397 1.00 94.81 79 SER A N 1
ATOM 625 C CA . SER A 1 79 ? -4.349 0.797 14.640 1.00 94.81 79 SER A CA 1
ATOM 626 C C . SER A 1 79 ? -5.856 0.841 14.360 1.00 94.81 79 SER A C 1
ATOM 628 O O . SER A 1 79 ? -6.292 1.208 13.266 1.00 94.81 79 SER A O 1
ATOM 630 N N . LEU A 1 80 ? -6.682 0.548 15.371 1.00 94.06 80 LEU A N 1
ATOM 631 C CA . LEU A 1 80 ? -8.152 0.526 15.257 1.00 94.06 80 LEU A CA 1
ATOM 632 C C . LEU A 1 80 ? -8.752 1.751 14.541 1.00 94.06 80 LEU A C 1
ATOM 634 O O . LEU A 1 80 ? -9.757 1.626 13.846 1.00 94.06 80 LEU A O 1
ATOM 638 N N . LYS A 1 81 ? -8.129 2.929 14.681 1.00 94.94 81 LYS A N 1
ATOM 639 C CA . LYS A 1 81 ? -8.556 4.166 14.012 1.00 94.94 81 LYS A CA 1
ATOM 640 C C . LYS A 1 81 ? -8.416 4.103 12.485 1.00 94.94 81 LYS A C 1
ATOM 642 O O . LYS A 1 81 ? -9.234 4.692 11.785 1.00 94.94 81 LYS A O 1
ATOM 647 N N . ASN A 1 82 ? -7.376 3.444 11.982 1.00 95.56 82 ASN A N 1
ATOM 648 C CA . ASN A 1 82 ? -7.040 3.387 10.559 1.00 95.56 82 ASN A CA 1
ATOM 649 C C . ASN A 1 82 ? -7.389 2.039 9.909 1.00 95.56 82 ASN A C 1
ATOM 651 O O . ASN A 1 82 ? -7.480 1.975 8.684 1.00 95.56 82 ASN A O 1
ATOM 655 N N . LYS A 1 83 ? -7.647 0.995 10.707 1.00 94.88 83 LYS A N 1
ATOM 656 C CA . LYS A 1 83 ? -7.846 -0.386 10.251 1.00 94.88 83 LYS A CA 1
ATOM 657 C C . LYS A 1 83 ? -8.877 -0.533 9.130 1.00 94.88 83 LYS A C 1
ATOM 659 O O . LYS A 1 83 ? -8.530 -0.988 8.049 1.00 94.88 83 LYS A O 1
ATOM 664 N N . SER A 1 84 ? -10.102 -0.041 9.327 1.00 95.94 84 SER A N 1
ATOM 665 C CA . SER A 1 84 ? -11.166 -0.166 8.313 1.00 95.94 84 SER A CA 1
ATOM 666 C C . SER A 1 84 ? -10.805 0.498 6.975 1.00 95.94 84 SER A C 1
ATOM 668 O O . SER A 1 84 ? -11.049 -0.065 5.911 1.00 95.94 84 SER A O 1
ATOM 670 N N . LYS A 1 85 ? -10.168 1.675 7.015 1.00 96.25 85 LYS A N 1
ATOM 671 C CA . LYS A 1 85 ? -9.705 2.368 5.805 1.00 96.25 85 LYS A CA 1
ATOM 672 C C . LYS A 1 85 ? -8.584 1.589 5.116 1.00 96.25 85 LYS A C 1
ATOM 674 O O . LYS A 1 85 ? -8.563 1.484 3.892 1.00 96.25 85 LYS A O 1
ATOM 679 N N . ASN A 1 86 ? -7.629 1.081 5.886 1.00 97.31 86 ASN A N 1
ATOM 680 C CA . ASN A 1 86 ? -6.511 0.324 5.340 1.00 97.31 86 ASN A CA 1
ATOM 681 C C . ASN A 1 86 ? -6.977 -0.999 4.721 1.00 97.31 86 ASN A C 1
ATOM 683 O O . ASN A 1 86 ? -6.492 -1.358 3.653 1.00 97.31 86 ASN A O 1
ATOM 687 N N . GLU A 1 87 ? -7.945 -1.681 5.334 1.00 96.44 87 GLU A N 1
ATOM 688 C CA . GLU A 1 87 ? -8.572 -2.889 4.786 1.00 96.44 87 GLU A CA 1
ATOM 689 C C . GLU A 1 87 ? -9.197 -2.624 3.408 1.00 96.44 87 GLU A C 1
ATOM 691 O O . GLU A 1 87 ? -8.952 -3.384 2.471 1.00 96.44 87 GLU A O 1
ATOM 696 N N . GLU A 1 88 ? -9.926 -1.514 3.236 1.00 97.06 88 GLU A N 1
ATOM 697 C CA . GLU A 1 88 ? -10.484 -1.116 1.934 1.00 97.06 88 GLU A CA 1
ATOM 698 C C . GLU A 1 88 ? -9.381 -0.873 0.888 1.00 97.06 88 GLU A C 1
ATOM 700 O O . GLU A 1 88 ? -9.464 -1.338 -0.254 1.00 97.06 88 GLU A O 1
ATOM 705 N N . ILE A 1 89 ? -8.312 -0.179 1.287 1.00 97.50 89 ILE A N 1
ATOM 706 C CA . ILE A 1 89 ? -7.165 0.110 0.418 1.00 97.50 89 ILE A CA 1
ATOM 707 C C . ILE A 1 89 ? -6.472 -1.183 -0.021 1.00 97.50 89 ILE A C 1
ATOM 709 O O . ILE A 1 89 ? -6.178 -1.343 -1.210 1.00 97.50 89 ILE A O 1
ATOM 713 N N . VAL A 1 90 ? -6.235 -2.108 0.911 1.00 97.56 90 VAL A N 1
ATOM 714 C CA . VAL A 1 90 ? -5.607 -3.403 0.632 1.00 97.56 90 VAL A CA 1
ATOM 715 C C . VAL A 1 90 ? -6.506 -4.262 -0.257 1.00 97.56 90 VAL A C 1
ATOM 717 O O . VAL A 1 90 ? -6.019 -4.844 -1.224 1.00 97.56 90 VAL A O 1
ATOM 720 N N . ALA A 1 91 ? -7.817 -4.304 -0.006 1.00 97.38 91 ALA A N 1
ATOM 721 C CA . ALA A 1 91 ? -8.757 -5.056 -0.835 1.00 97.38 91 ALA A CA 1
ATOM 722 C C . ALA A 1 91 ? -8.741 -4.568 -2.294 1.00 97.38 91 ALA A C 1
ATOM 724 O O . ALA A 1 91 ? -8.571 -5.366 -3.220 1.00 97.38 91 ALA A O 1
ATOM 725 N N . LYS A 1 92 ? -8.818 -3.247 -2.502 1.00 97.19 92 LYS A N 1
ATOM 726 C CA . LYS A 1 92 ? -8.731 -2.636 -3.836 1.00 97.19 92 LYS A CA 1
ATOM 727 C C . LYS A 1 92 ? -7.374 -2.880 -4.500 1.00 97.19 92 LYS A C 1
ATOM 729 O O . LYS A 1 92 ? -7.302 -3.123 -5.704 1.00 97.19 92 LYS A O 1
ATOM 734 N N . PHE A 1 93 ? -6.293 -2.831 -3.724 1.00 97.75 93 PHE A N 1
ATOM 735 C CA . PHE A 1 93 ? -4.957 -3.173 -4.206 1.00 97.75 93 PHE A CA 1
ATOM 736 C C . PHE A 1 93 ? -4.884 -4.606 -4.730 1.00 97.75 93 PHE A C 1
ATOM 738 O O . PHE A 1 93 ? -4.385 -4.822 -5.835 1.00 97.75 93 PHE A O 1
ATOM 745 N N . LEU A 1 94 ? -5.410 -5.574 -3.979 1.00 96.81 94 LEU A N 1
ATOM 746 C CA . LEU A 1 94 ? -5.395 -6.981 -4.376 1.00 96.81 94 LEU A CA 1
ATOM 747 C C . LEU A 1 94 ? -6.208 -7.222 -5.653 1.00 96.81 94 LEU A C 1
ATOM 749 O O . LEU A 1 94 ? -5.765 -7.977 -6.520 1.00 96.81 94 LEU A O 1
ATOM 753 N N . GLU A 1 95 ? -7.353 -6.553 -5.807 1.00 96.38 95 GLU A N 1
ATOM 754 C CA . GLU A 1 95 ? -8.157 -6.603 -7.033 1.00 96.38 95 GLU A CA 1
ATOM 755 C C . GLU A 1 95 ? -7.350 -6.131 -8.255 1.00 96.38 95 GLU A C 1
ATOM 757 O O . GLU A 1 95 ? -7.244 -6.842 -9.261 1.00 96.38 95 GLU A O 1
ATOM 762 N N . I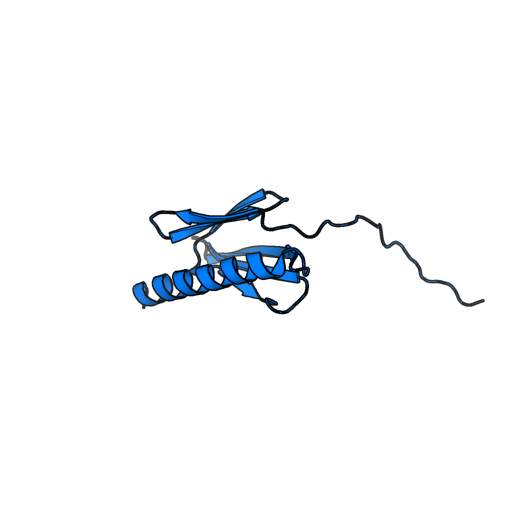LE A 1 96 ? -6.720 -4.959 -8.150 1.00 96.12 96 ILE A N 1
ATOM 763 C CA . ILE A 1 96 ?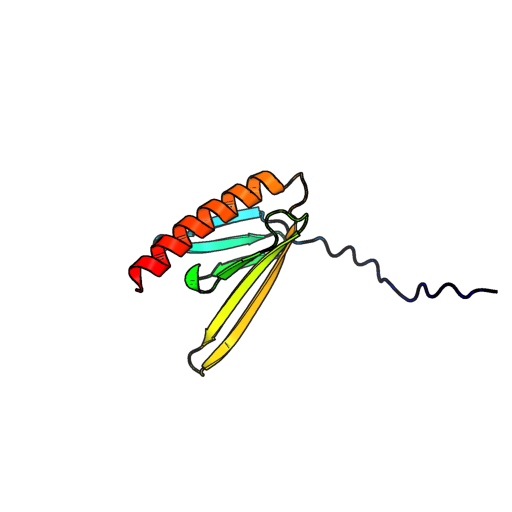 -5.955 -4.361 -9.249 1.00 96.12 96 ILE A CA 1
ATOM 764 C C . ILE A 1 96 ? -4.699 -5.177 -9.550 1.00 96.12 96 ILE A C 1
ATOM 766 O O . ILE A 1 96 ? -4.425 -5.464 -10.717 1.00 96.12 96 ILE A O 1
ATOM 770 N N . LYS A 1 97 ? -3.961 -5.614 -8.521 1.00 96.38 97 LYS A N 1
ATOM 771 C CA . LYS A 1 97 ? -2.788 -6.480 -8.689 1.00 96.38 97 LYS A CA 1
ATOM 772 C C . LYS A 1 97 ? -3.170 -7.769 -9.413 1.00 96.38 97 LYS A C 1
ATOM 774 O O . LYS A 1 97 ? -2.523 -8.127 -10.396 1.00 96.38 97 LYS A O 1
ATOM 779 N N . LYS A 1 98 ? -4.259 -8.428 -9.000 1.00 95.19 98 LYS A N 1
ATOM 780 C CA . LYS A 1 98 ? -4.766 -9.640 -9.660 1.00 95.19 98 LYS A CA 1
ATOM 781 C C . LYS A 1 98 ? -5.080 -9.387 -11.135 1.00 95.19 98 LYS A C 1
ATOM 783 O O . LYS A 1 98 ? -4.659 -10.177 -11.984 1.00 95.19 98 LYS A O 1
ATOM 788 N N . ARG A 1 99 ? -5.765 -8.285 -11.458 1.00 93.00 99 ARG A N 1
ATOM 789 C CA . ARG A 1 99 ? -6.062 -7.898 -12.847 1.00 93.00 99 ARG A CA 1
ATOM 790 C C . ARG A 1 99 ? -4.784 -7.697 -13.665 1.00 93.00 99 ARG A C 1
ATOM 792 O O . ARG A 1 99 ? -4.661 -8.288 -14.733 1.00 93.00 99 ARG A O 1
ATOM 799 N N . LYS A 1 100 ? -3.813 -6.928 -13.159 1.00 93.19 100 LYS A N 1
ATOM 800 C CA . LYS A 1 100 ? -2.547 -6.663 -13.869 1.00 93.19 100 LYS A CA 1
ATOM 801 C C . LYS A 1 100 ? -1.714 -7.926 -14.077 1.00 93.19 100 LYS A C 1
ATOM 803 O O . LYS A 1 100 ? -1.163 -8.110 -15.160 1.00 93.19 100 LYS A O 1
ATOM 808 N N . CYS A 1 101 ? -1.641 -8.809 -13.081 1.00 90.50 101 CYS A N 1
ATOM 809 C CA . CYS A 1 101 ? -0.931 -10.081 -13.221 1.00 90.50 101 CYS A CA 1
ATOM 810 C C . CYS A 1 101 ? -1.592 -10.999 -14.259 1.00 90.50 101 CYS A C 1
ATOM 812 O O . CYS A 1 101 ? -0.879 -11.648 -15.018 1.00 90.50 101 CYS A O 1
ATOM 814 N N . SER A 1 102 ? -2.928 -10.996 -14.344 1.00 87.62 102 SER A N 1
ATOM 815 C CA . SER A 1 102 ? -3.686 -11.813 -15.309 1.00 87.62 102 SER A CA 1
ATOM 816 C C . SER A 1 102 ? -3.520 -11.359 -16.766 1.00 87.62 102 SER A C 1
ATOM 818 O O . SER A 1 102 ? -3.747 -12.143 -17.673 1.00 87.62 102 SER A O 1
ATOM 820 N N . ILE A 1 103 ? -3.145 -10.097 -17.007 1.00 77.00 103 ILE A N 1
ATOM 821 C CA . ILE A 1 103 ? -2.888 -9.559 -18.358 1.00 77.00 103 ILE A CA 1
ATOM 822 C C . ILE A 1 103 ? -1.461 -9.884 -18.830 1.00 77.00 103 ILE A C 1
ATOM 824 O O . ILE A 1 103 ? -1.202 -9.942 -20.028 1.00 77.00 103 ILE A O 1
ATOM 828 N N . LYS A 1 104 ? -0.522 -10.063 -17.893 1.00 62.41 104 LYS A N 1
ATOM 829 C CA . LYS A 1 104 ? 0.889 -10.367 -18.184 1.00 62.41 104 LYS A CA 1
ATOM 830 C C . LYS A 1 104 ? 1.186 -11.876 -18.267 1.00 62.41 104 LYS A C 1
ATOM 832 O O . LYS A 1 104 ? 2.337 -12.219 -18.533 1.00 62.41 104 LYS A O 1
ATOM 837 N N . SER A 1 105 ? 0.206 -12.743 -17.983 1.00 52.53 105 SER A N 1
ATOM 838 C CA . SER A 1 105 ? 0.325 -14.214 -18.063 1.00 52.53 105 SER A CA 1
ATOM 839 C C . SER A 1 105 ? -0.113 -14.735 -19.425 1.00 52.53 105 SER A C 1
ATOM 841 O O . SER A 1 105 ? 0.502 -15.730 -19.865 1.00 52.53 105 SER A O 1
#

Sequence (105 aa):
MKLFKFLNRQNIAITVPVINSACYTTDDFLILSTSVGQFTFDPVDCDFAGVDDDVILFLFARKNANNRVENFNLNLDNSLKNKSKNEEIVAKFLEIKKRKCSIKS

Mean predicted aligned error: 7.7 Å